Protein AF-A0A382ZLH2-F1 (afdb_monomer_lite)

InterPro domains:
  IPR028204 Tricorn protease C1 domain [PF14684] (2-53)
  IPR029045 ClpP/crotonase-like domain superfamily [SSF52096] (2-74)

Secondary structure (DSSP, 8-state):
-HHHHHHHHHHHHH-TTHHHHT--HHHHHHHHGGG--SS--HHHHHHHHHHHHGGG--TT--EE-GGG-TT-EE------HHHHHT-SHHHHHHHHHHHHHHHHHTTPPPPEESSSS-EE---SS---

Organism: NCBI:txid408172

Sequence (128 aa):
VENFEALWKTFHERYAFFDLRGVDWKAQYEKYRPKVTKDTTDEELYALMCEMLKPLKDGHVNLKAKSLGKKKTYNPEETPRFFEEFNNSKLEKQFEEMVRKTLRDNDFSEFKNSTDLLVYSRNKNLGY

Radius of gyration: 20.95 Å; chains: 1; bounding box: 44×27×57 Å

Structure (mmCIF, N/CA/C/O backbone):
data_AF-A0A382ZLH2-F1
#
_entry.id   AF-A0A382ZLH2-F1
#
loop_
_atom_site.group_PDB
_atom_site.id
_atom_site.type_symbol
_atom_site.label_atom_id
_atom_site.label_alt_id
_atom_site.label_comp_id
_atom_site.label_asym_id
_atom_site.label_entity_id
_atom_site.label_seq_id
_atom_site.pdbx_PDB_ins_code
_atom_site.Cartn_x
_atom_site.Cartn_y
_atom_site.Cartn_z
_atom_site.occupancy
_atom_site.B_iso_or_equiv
_atom_site.auth_seq_id
_atom_site.auth_comp_id
_atom_site.auth_asym_id
_atom_site.auth_atom_id
_atom_site.pdbx_PDB_model_num
ATOM 1 N N . VAL A 1 1 ? -14.473 7.124 14.769 1.00 88.94 1 VAL A N 1
ATOM 2 C CA . VAL A 1 1 ? -15.457 6.410 13.907 1.00 88.94 1 VAL A CA 1
ATOM 3 C C . VAL A 1 1 ? -15.443 6.920 12.468 1.00 88.94 1 VAL A C 1
ATOM 5 O O . VAL A 1 1 ? -15.203 6.120 11.579 1.00 88.94 1 VAL A O 1
ATOM 8 N N . GLU A 1 2 ? -15.627 8.218 12.213 1.00 95.44 2 GLU A N 1
ATOM 9 C CA . GLU A 1 2 ? -15.756 8.770 10.845 1.00 95.44 2 GLU A CA 1
ATOM 10 C C . GLU A 1 2 ? -14.592 8.427 9.898 1.00 95.44 2 GLU A C 1
ATOM 12 O O . GLU A 1 2 ? -14.822 7.990 8.775 1.00 95.44 2 GLU A O 1
ATOM 17 N N . ASN A 1 3 ? -13.343 8.536 10.363 1.00 96.06 3 ASN A N 1
ATOM 18 C CA . ASN A 1 3 ? -12.166 8.178 9.559 1.00 96.06 3 ASN A CA 1
ATOM 19 C C . ASN A 1 3 ? -12.153 6.700 9.124 1.00 96.06 3 ASN A C 1
ATOM 21 O O . ASN A 1 3 ? -11.717 6.396 8.015 1.00 96.06 3 ASN A O 1
ATOM 25 N N . PHE A 1 4 ? -12.648 5.789 9.972 1.00 98.12 4 PHE A N 1
ATOM 26 C CA . PHE A 1 4 ? -12.766 4.370 9.624 1.00 98.12 4 PHE A CA 1
ATOM 27 C C . PHE A 1 4 ? -13.767 4.173 8.480 1.00 98.12 4 PHE A C 1
ATOM 29 O O . PHE A 1 4 ? -13.449 3.517 7.490 1.00 98.12 4 PHE A O 1
ATOM 36 N N . GLU A 1 5 ? -14.950 4.782 8.601 1.00 98.31 5 GLU A N 1
ATOM 37 C CA . GLU A 1 5 ? -16.010 4.719 7.587 1.00 98.31 5 GLU A CA 1
ATOM 38 C C . GLU A 1 5 ? -15.535 5.287 6.250 1.00 98.31 5 GLU A C 1
ATOM 40 O O . GLU A 1 5 ? -15.716 4.674 5.198 1.00 98.31 5 GLU A O 1
ATOM 45 N N . ALA A 1 6 ? -14.870 6.444 6.293 1.00 98.12 6 ALA A N 1
ATOM 46 C CA . ALA A 1 6 ? -14.334 7.098 5.110 1.00 98.12 6 ALA A CA 1
ATOM 47 C C . ALA A 1 6 ? -13.299 6.220 4.400 1.00 98.12 6 ALA A C 1
ATOM 49 O O . ALA A 1 6 ? -13.366 6.060 3.178 1.00 98.12 6 ALA A O 1
ATOM 50 N N . LEU A 1 7 ? -12.367 5.619 5.148 1.00 98.25 7 LEU A N 1
ATOM 51 C CA . LEU A 1 7 ? -11.370 4.722 4.575 1.00 98.25 7 LEU A CA 1
ATOM 52 C C . LEU A 1 7 ? -12.037 3.490 3.964 1.00 98.25 7 LEU A C 1
ATOM 54 O O . LEU A 1 7 ? -11.797 3.190 2.795 1.00 98.25 7 LEU A O 1
ATOM 58 N N . TRP A 1 8 ? -12.901 2.805 4.716 1.00 98.56 8 TRP A N 1
ATOM 59 C CA . TRP A 1 8 ? -13.544 1.590 4.228 1.00 98.56 8 TRP A CA 1
ATOM 60 C C . TRP A 1 8 ? -14.369 1.846 2.965 1.00 98.56 8 TRP A C 1
ATOM 62 O O . TRP A 1 8 ? -14.203 1.134 1.972 1.00 98.56 8 TRP A O 1
ATOM 72 N N . LYS A 1 9 ? -15.194 2.900 2.967 1.00 98.62 9 LYS A N 1
ATOM 73 C CA . LYS A 1 9 ? -16.036 3.279 1.828 1.00 98.62 9 LYS A CA 1
ATOM 74 C C . LYS A 1 9 ? -15.204 3.667 0.609 1.00 98.62 9 LYS A C 1
ATOM 76 O O . LYS A 1 9 ? -15.503 3.223 -0.493 1.00 98.62 9 LYS A O 1
ATOM 81 N N . THR A 1 10 ? -14.128 4.432 0.801 1.00 98.38 10 THR A N 1
ATOM 82 C CA . THR A 1 10 ? -13.228 4.824 -0.298 1.00 98.38 10 THR A CA 1
ATOM 83 C C . THR A 1 10 ? -12.658 3.600 -1.004 1.00 98.38 10 THR A C 1
ATOM 85 O O . THR A 1 10 ? -12.669 3.533 -2.231 1.00 98.38 10 THR A O 1
ATOM 88 N N . PHE A 1 11 ? -12.188 2.618 -0.238 1.00 98.44 11 PHE A N 1
ATOM 89 C CA . PHE A 1 11 ? -11.691 1.364 -0.791 1.00 98.44 11 PHE A CA 1
ATOM 90 C C . PHE A 1 11 ? -12.813 0.570 -1.462 1.00 98.44 11 PHE A C 1
ATOM 92 O O . PHE A 1 11 ? -12.634 0.128 -2.591 1.00 98.44 11 PHE A O 1
ATOM 99 N N . HIS A 1 12 ? -13.983 0.469 -0.828 1.00 98.44 12 HIS A N 1
ATOM 100 C CA . HIS A 1 12 ? -15.131 -0.250 -1.376 1.00 98.44 12 HIS A CA 1
ATOM 101 C C . HIS A 1 12 ? -15.576 0.284 -2.745 1.00 98.44 12 HIS A C 1
ATOM 103 O O . HIS A 1 12 ? -15.919 -0.497 -3.626 1.00 98.44 12 HIS A O 1
ATOM 109 N N . GLU A 1 13 ? -15.550 1.603 -2.932 1.00 98.31 13 GLU A N 1
ATOM 110 C CA . GLU A 1 13 ? -16.024 2.256 -4.155 1.00 98.31 13 GLU A CA 1
ATOM 111 C C . GLU A 1 13 ? -14.959 2.365 -5.252 1.00 98.31 13 GLU A C 1
ATOM 113 O O . GLU A 1 13 ? -15.308 2.569 -6.414 1.00 98.31 13 GLU A O 1
ATOM 118 N N . ARG A 1 14 ? -13.665 2.309 -4.905 1.00 97.94 14 ARG A N 1
ATOM 119 C CA . ARG A 1 14 ? -12.588 2.723 -5.827 1.00 97.94 14 ARG A CA 1
ATOM 120 C C . ARG A 1 14 ? -11.455 1.726 -5.999 1.00 97.94 14 ARG A C 1
ATOM 122 O O . ARG A 1 14 ? -10.709 1.844 -6.968 1.00 97.94 14 ARG A O 1
ATOM 129 N N . TYR A 1 15 ? -11.267 0.788 -5.076 1.00 98.12 15 TYR A N 1
ATOM 130 C CA . TYR A 1 15 ? -10.166 -0.160 -5.182 1.00 98.12 15 TYR A CA 1
ATOM 131 C C . TYR A 1 15 ? -10.540 -1.300 -6.135 1.00 98.12 15 TYR A C 1
ATOM 133 O O . TYR A 1 15 ? -11.444 -2.085 -5.867 1.00 98.12 15 TYR A O 1
ATOM 141 N N . ALA A 1 16 ? -9.836 -1.383 -7.264 1.00 97.25 16 ALA A N 1
ATOM 142 C CA . ALA A 1 16 ? -10.204 -2.259 -8.378 1.00 97.25 16 ALA A CA 1
ATOM 143 C C . ALA A 1 16 ? -9.713 -3.713 -8.244 1.00 97.25 16 ALA A C 1
ATOM 145 O O . ALA A 1 16 ? -10.069 -4.551 -9.066 1.00 97.25 16 ALA A O 1
ATOM 146 N N . PHE A 1 17 ? -8.872 -4.023 -7.252 1.00 97.56 17 PHE A N 1
ATOM 147 C CA . PHE A 1 17 ? -8.100 -5.271 -7.237 1.00 97.56 17 PHE A CA 1
ATOM 148 C C . PHE A 1 17 ? -8.502 -6.256 -6.135 1.00 97.56 17 PHE A C 1
ATOM 150 O O . PHE A 1 17 ? -7.758 -7.197 -5.888 1.00 97.56 17 PHE A O 1
ATOM 157 N N . PHE A 1 18 ? -9.648 -6.088 -5.467 1.00 98.12 18 PHE A N 1
ATOM 158 C CA . PHE A 1 18 ? -10.056 -7.010 -4.394 1.00 98.12 18 PHE A CA 1
ATOM 159 C C . PHE A 1 18 ? -10.092 -8.473 -4.842 1.00 98.12 18 PHE A C 1
ATOM 161 O O . PHE A 1 18 ? -9.477 -9.315 -4.189 1.00 98.12 18 PHE A O 1
ATOM 168 N N . ASP A 1 19 ? -10.724 -8.755 -5.985 1.00 97.44 19 ASP A N 1
ATOM 169 C CA . ASP A 1 19 ? -10.837 -10.113 -6.529 1.00 97.44 19 ASP A CA 1
ATOM 170 C C . ASP A 1 19 ? -9.465 -10.692 -6.888 1.00 97.44 19 ASP A C 1
ATOM 172 O O . ASP A 1 19 ? -9.144 -11.820 -6.523 1.00 97.44 19 ASP A O 1
ATOM 176 N N . LEU A 1 20 ? -8.611 -9.884 -7.528 1.00 96.94 20 LEU A N 1
ATOM 177 C CA . LEU A 1 20 ? -7.241 -10.273 -7.876 1.00 96.94 20 LEU A CA 1
ATOM 178 C C . LEU A 1 20 ? -6.400 -10.595 -6.631 1.00 96.94 20 LEU A C 1
ATOM 180 O O . LEU A 1 20 ? -5.527 -11.458 -6.675 1.00 96.94 20 LEU A O 1
ATOM 184 N N . ARG A 1 21 ? -6.653 -9.896 -5.522 1.00 95.81 21 ARG A N 1
ATOM 185 C CA . ARG A 1 21 ? -5.965 -10.099 -4.242 1.00 95.81 21 ARG A CA 1
ATOM 186 C C . ARG A 1 21 ? -6.633 -11.167 -3.368 1.00 95.81 21 ARG A C 1
ATOM 188 O O . ARG A 1 21 ? -6.089 -11.492 -2.318 1.00 95.81 21 ARG A O 1
ATOM 195 N N . GLY A 1 22 ? -7.790 -11.701 -3.767 1.00 97.69 22 GLY A N 1
ATOM 196 C CA . GLY A 1 22 ? -8.562 -12.653 -2.966 1.00 97.69 22 GLY A CA 1
ATOM 197 C C . GLY A 1 22 ? -9.052 -12.070 -1.636 1.00 97.69 22 GLY A C 1
ATOM 198 O O . GLY A 1 22 ? -9.104 -12.782 -0.634 1.00 97.69 22 GLY A O 1
ATOM 199 N N . VAL A 1 23 ? -9.365 -10.771 -1.596 1.00 98.31 23 VAL A N 1
ATOM 200 C CA . VAL A 1 23 ? -9.776 -10.071 -0.372 1.00 98.31 23 VAL A CA 1
ATOM 201 C C . VAL A 1 23 ? -11.266 -9.759 -0.411 1.00 98.31 23 VAL A C 1
ATOM 203 O O . VAL A 1 23 ? -11.709 -8.912 -1.180 1.00 98.31 23 VAL A O 1
ATOM 206 N N . ASP A 1 24 ? -12.033 -10.362 0.498 1.00 98.31 24 ASP A N 1
ATOM 207 C CA . ASP A 1 24 ? -13.404 -9.927 0.768 1.00 98.31 24 ASP A CA 1
ATOM 208 C C . ASP A 1 24 ? -13.389 -8.640 1.604 1.00 98.31 24 ASP A C 1
ATOM 210 O O . ASP A 1 24 ? -13.184 -8.651 2.824 1.00 98.31 24 ASP A O 1
ATOM 214 N N . TRP A 1 25 ? -13.596 -7.506 0.933 1.00 98.31 25 TRP A N 1
ATOM 215 C CA . TRP A 1 25 ? -13.600 -6.199 1.584 1.00 98.31 25 TRP A CA 1
ATOM 216 C C . TRP A 1 25 ? -14.806 -5.972 2.502 1.00 98.31 25 TRP A C 1
ATOM 218 O O . TRP A 1 25 ? -14.706 -5.215 3.471 1.00 98.31 25 TRP A O 1
ATOM 228 N N . LYS A 1 26 ? -15.943 -6.632 2.252 1.00 98.38 26 LYS A N 1
ATOM 229 C CA . LYS A 1 26 ? -17.109 -6.546 3.145 1.00 98.38 26 LYS A CA 1
ATOM 230 C C . LYS A 1 26 ? -16.834 -7.291 4.446 1.00 98.38 26 LYS A C 1
ATOM 232 O O . LYS A 1 26 ? -17.061 -6.724 5.512 1.00 98.38 26 LYS A O 1
ATOM 237 N N . ALA A 1 27 ? -16.214 -8.467 4.378 1.00 98.44 27 ALA A N 1
ATOM 238 C CA . ALA A 1 27 ? -15.768 -9.189 5.569 1.00 98.44 27 ALA A CA 1
ATOM 239 C C . ALA A 1 27 ? -14.747 -8.383 6.398 1.00 98.44 27 ALA A C 1
ATOM 241 O O . ALA A 1 27 ? -14.751 -8.448 7.630 1.00 98.44 27 ALA A O 1
ATOM 242 N N . GLN A 1 28 ? -13.894 -7.568 5.755 1.00 98.38 28 GLN A N 1
ATOM 243 C CA . GLN A 1 28 ? -13.027 -6.631 6.484 1.00 98.38 28 GLN A CA 1
ATOM 244 C C . GLN A 1 28 ? -13.846 -5.621 7.306 1.00 98.38 28 GLN A C 1
ATOM 246 O O . GLN A 1 28 ? -13.525 -5.383 8.472 1.00 98.38 28 GLN A O 1
ATOM 251 N N . TYR A 1 29 ? -14.931 -5.069 6.753 1.00 98.50 29 TYR A N 1
ATOM 252 C CA . TYR A 1 29 ? -15.816 -4.173 7.504 1.00 98.50 29 TYR A CA 1
ATOM 253 C C . TYR A 1 29 ? -16.384 -4.857 8.743 1.00 98.50 29 TYR A C 1
ATOM 255 O O . TYR A 1 29 ? -16.237 -4.355 9.854 1.00 98.50 29 TYR A O 1
ATOM 263 N N . GLU A 1 30 ? -16.989 -6.029 8.559 1.00 98.50 30 GLU A N 1
ATOM 264 C CA . GLU A 1 30 ? -17.648 -6.786 9.625 1.00 98.50 30 GLU A CA 1
ATOM 265 C C . GLU A 1 30 ? -16.670 -7.145 10.749 1.00 98.50 30 GLU A C 1
ATOM 267 O O . GLU A 1 30 ? -17.011 -7.077 11.930 1.00 98.50 30 GLU A O 1
ATOM 272 N N . LYS A 1 31 ? -15.416 -7.448 10.395 1.00 98.44 31 LYS A N 1
ATOM 273 C CA . LYS A 1 31 ? -14.357 -7.785 11.348 1.00 98.44 31 LYS A CA 1
ATOM 274 C C . LYS A 1 31 ? -13.839 -6.584 12.144 1.00 98.44 31 LYS A C 1
ATOM 276 O O . LYS A 1 31 ? -13.534 -6.733 13.331 1.00 98.44 31 LYS A O 1
ATOM 281 N N . TYR A 1 32 ? -13.645 -5.428 11.509 1.00 98.50 32 TYR A N 1
ATOM 282 C CA . TYR A 1 32 ? -12.953 -4.291 12.134 1.00 98.50 32 TYR A CA 1
ATOM 283 C C . TYR A 1 32 ? -13.897 -3.197 12.633 1.00 98.50 32 TYR A C 1
ATOM 285 O 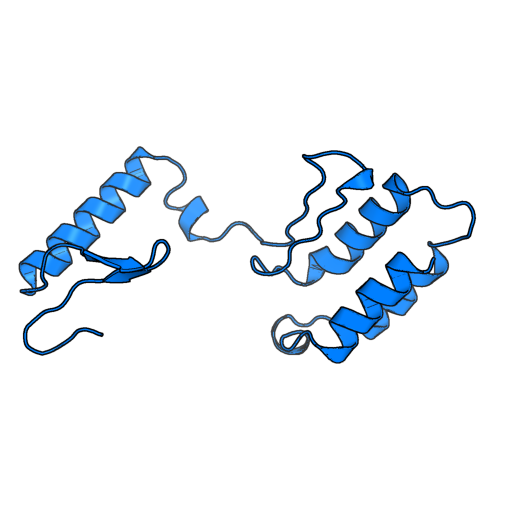O . TYR A 1 32 ? -13.594 -2.571 13.650 1.00 98.50 32 TYR A O 1
ATOM 293 N N . ARG A 1 33 ? -15.060 -2.997 12.006 1.00 98.06 33 ARG A N 1
ATOM 294 C CA . ARG A 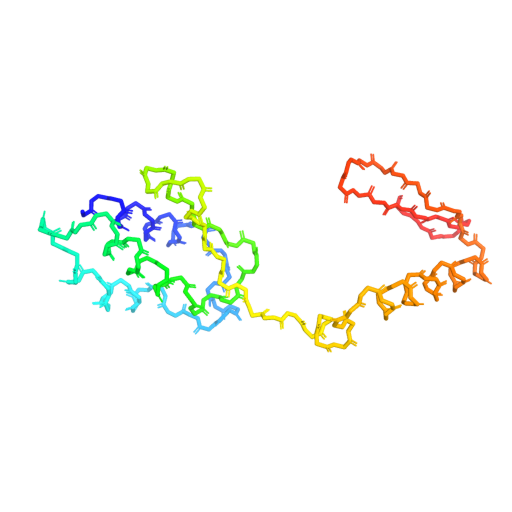1 33 ? -16.006 -1.944 12.390 1.00 98.06 33 ARG A CA 1
ATOM 295 C C . ARG A 1 33 ? -16.451 -2.027 13.854 1.00 98.06 33 ARG A C 1
ATOM 297 O O . ARG A 1 33 ? -16.437 -0.976 14.501 1.00 98.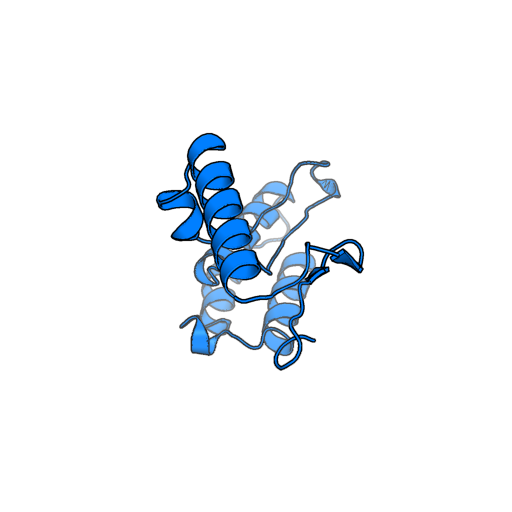06 33 ARG A O 1
ATOM 304 N N . PRO A 1 34 ? -16.805 -3.201 14.418 1.00 98.06 34 PRO A N 1
ATOM 305 C CA . PRO A 1 34 ? -17.239 -3.293 15.815 1.00 98.06 34 PRO A CA 1
ATOM 306 C C . PRO A 1 34 ? -16.153 -2.906 16.828 1.00 98.06 34 PRO A C 1
ATOM 308 O O . PRO A 1 34 ? -16.468 -2.579 17.966 1.00 98.06 34 PRO A O 1
ATOM 311 N N . LYS A 1 35 ? -14.877 -2.919 16.420 1.00 97.88 35 LYS A N 1
ATOM 312 C CA . LYS A 1 35 ? -13.733 -2.559 17.272 1.00 97.88 35 LYS A CA 1
ATOM 313 C C . LYS A 1 35 ? -13.519 -1.048 17.380 1.00 97.88 35 LYS A C 1
ATOM 315 O O . LYS A 1 35 ? -12.770 -0.608 18.244 1.00 97.88 35 LYS A O 1
ATOM 320 N N . VAL A 1 36 ? -14.150 -0.258 16.507 1.00 97.94 36 VAL A N 1
ATOM 321 C CA . VAL A 1 36 ? -14.029 1.203 16.495 1.00 97.94 36 VAL A CA 1
ATOM 322 C C . VAL A 1 36 ? -15.207 1.815 17.243 1.00 97.94 36 VAL A C 1
ATOM 324 O O . VAL A 1 36 ? -16.353 1.779 16.782 1.00 97.94 36 VAL A O 1
ATOM 327 N N . THR A 1 37 ? -14.913 2.418 18.389 1.00 96.44 37 THR A N 1
ATOM 328 C CA . THR A 1 37 ? -15.887 3.083 19.257 1.00 96.44 37 THR A CA 1
ATOM 329 C C . THR A 1 37 ? -15.588 4.581 19.355 1.00 96.44 37 THR A C 1
ATOM 331 O O . THR A 1 37 ? -14.694 5.101 18.684 1.00 96.44 37 THR A O 1
ATOM 334 N N . LYS A 1 38 ? -16.372 5.296 20.166 1.00 94.88 38 LYS A N 1
ATOM 335 C CA . LYS A 1 38 ? -16.115 6.703 20.504 1.00 94.88 38 LYS A CA 1
ATOM 336 C C . LYS A 1 38 ? -14.881 6.888 21.399 1.00 94.88 38 LYS A C 1
ATOM 338 O O . LYS A 1 38 ? -14.336 7.982 21.427 1.00 94.88 38 LYS A O 1
ATOM 343 N N . ASP A 1 39 ? -14.466 5.830 22.094 1.00 96.62 39 ASP A N 1
ATOM 344 C CA . ASP A 1 39 ? -13.362 5.853 23.056 1.00 96.62 39 ASP A CA 1
ATOM 345 C C . ASP A 1 39 ? -12.043 5.366 22.425 1.00 96.62 39 ASP A C 1
ATOM 347 O O . ASP A 1 39 ? -10.995 5.419 23.059 1.00 96.62 39 ASP A O 1
ATOM 351 N N . THR A 1 40 ? -12.084 4.902 21.168 1.00 97.12 40 THR A N 1
ATOM 352 C CA . THR A 1 40 ? -10.900 4.478 20.412 1.00 97.12 40 THR A CA 1
ATOM 353 C C . THR A 1 40 ? -9.989 5.671 20.135 1.00 97.12 40 THR A C 1
ATOM 355 O O . THR A 1 40 ? -10.423 6.649 19.520 1.00 97.12 40 THR A O 1
ATOM 358 N N . THR A 1 41 ? -8.723 5.570 20.536 1.00 96.69 41 THR A N 1
ATOM 359 C CA . THR A 1 41 ? -7.719 6.617 20.296 1.00 96.69 41 THR A CA 1
ATOM 360 C C . THR A 1 41 ? -7.290 6.668 18.829 1.00 96.69 41 THR A C 1
ATOM 362 O O . THR A 1 41 ? -7.508 5.725 18.062 1.00 96.69 41 THR A O 1
ATOM 365 N N . ASP A 1 42 ? -6.642 7.758 18.417 1.00 95.88 42 ASP A N 1
ATOM 366 C CA . ASP A 1 42 ? -6.127 7.880 17.050 1.00 95.88 42 ASP A CA 1
ATOM 367 C C . ASP A 1 42 ? -5.063 6.807 16.746 1.00 95.88 42 ASP A C 1
ATOM 369 O O . ASP A 1 42 ? -5.028 6.260 15.640 1.00 95.88 42 ASP A O 1
ATOM 373 N N . GLU A 1 43 ? -4.221 6.453 17.720 1.00 96.31 43 GLU A N 1
ATOM 374 C CA . GLU A 1 43 ? -3.224 5.387 17.605 1.00 96.31 43 GLU A CA 1
ATOM 375 C C . GLU A 1 43 ? -3.859 4.005 17.427 1.00 96.31 43 GLU A C 1
ATOM 377 O O . GLU A 1 43 ? -3.421 3.234 16.567 1.00 96.31 43 GLU A O 1
ATOM 382 N N . GLU A 1 44 ? -4.889 3.691 18.213 1.00 97.50 44 GLU A N 1
ATOM 383 C CA . GLU A 1 44 ? -5.634 2.434 18.099 1.00 97.50 44 GLU A CA 1
ATOM 384 C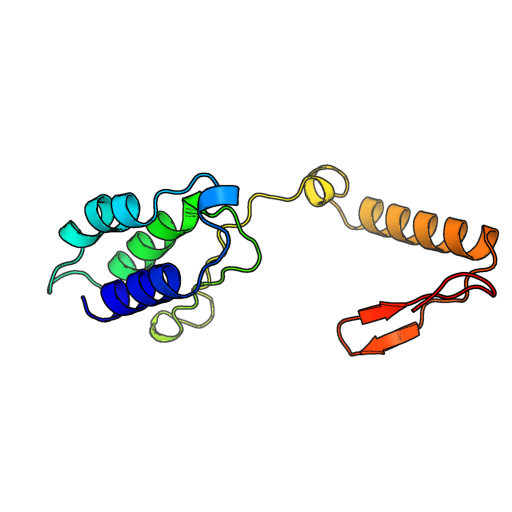 C . GLU A 1 44 ? -6.365 2.354 16.761 1.00 97.50 44 GLU A C 1
ATOM 386 O O . GLU A 1 44 ? -6.302 1.336 16.068 1.00 97.50 44 GLU A O 1
ATOM 391 N N . LEU A 1 45 ? -7.011 3.449 16.359 1.00 97.88 45 LEU A N 1
ATOM 392 C CA . LEU A 1 45 ? -7.695 3.549 15.081 1.00 97.88 45 LEU A CA 1
ATOM 393 C C . LEU A 1 45 ? -6.718 3.341 13.918 1.00 97.88 45 LEU A C 1
ATOM 395 O O . LEU A 1 45 ? -7.010 2.571 13.001 1.00 97.88 45 LEU A O 1
ATOM 399 N N . TYR A 1 46 ? -5.546 3.978 13.960 1.00 97.56 46 TYR A N 1
ATOM 400 C CA . TYR A 1 46 ? -4.490 3.779 12.969 1.00 97.56 46 TYR A CA 1
ATOM 401 C C . TYR A 1 46 ? -4.055 2.313 12.896 1.00 97.56 46 TYR A C 1
ATOM 403 O O . TYR A 1 46 ? -3.997 1.753 11.802 1.00 97.56 46 TYR A O 1
ATOM 411 N N . ALA A 1 47 ? -3.797 1.672 14.039 1.00 97.69 47 ALA A N 1
ATOM 412 C CA . ALA A 1 47 ? -3.405 0.266 14.084 1.00 97.69 47 ALA A CA 1
ATOM 413 C C . ALA A 1 47 ? -4.482 -0.656 13.483 1.00 97.69 47 ALA A C 1
ATOM 415 O O . ALA A 1 47 ? -4.162 -1.532 12.679 1.00 97.69 47 ALA A O 1
ATOM 416 N N . LEU A 1 48 ? -5.759 -0.423 13.800 1.00 98.25 48 LEU A N 1
ATOM 417 C CA . LEU A 1 48 ? -6.880 -1.174 13.226 1.00 98.25 48 LEU A CA 1
ATOM 418 C C . LEU A 1 48 ? -6.971 -1.002 11.704 1.00 98.25 48 LEU A C 1
ATOM 420 O O . LEU A 1 48 ? -7.185 -1.984 10.995 1.00 98.25 48 LEU A O 1
ATOM 424 N N . MET A 1 49 ? -6.779 0.217 11.190 1.00 98.31 49 MET A N 1
ATOM 425 C CA . MET A 1 49 ? -6.784 0.479 9.746 1.00 98.31 49 MET A CA 1
ATOM 426 C C . MET A 1 49 ? -5.592 -0.176 9.035 1.00 98.31 49 MET A C 1
ATOM 428 O O . MET A 1 49 ? -5.773 -0.722 7.949 1.00 98.31 49 MET A O 1
ATOM 432 N N . CYS A 1 50 ? -4.401 -0.195 9.642 1.00 98.12 50 CYS A N 1
ATOM 433 C CA . CYS A 1 50 ? -3.255 -0.943 9.114 1.00 98.12 50 CYS A CA 1
ATOM 434 C C . CYS A 1 50 ? -3.573 -2.439 8.995 1.00 98.12 50 CYS A C 1
ATOM 436 O O . CYS A 1 50 ? -3.380 -3.030 7.936 1.00 98.12 50 CYS A O 1
ATOM 438 N N . GLU A 1 51 ? -4.125 -3.042 10.051 1.00 98.44 51 GLU A N 1
ATOM 439 C CA . GLU A 1 51 ? -4.497 -4.461 10.047 1.00 98.44 51 GLU A CA 1
ATOM 440 C C . GLU A 1 51 ? -5.600 -4.783 9.032 1.00 98.44 51 GLU A C 1
ATOM 442 O O . GLU A 1 51 ? -5.575 -5.851 8.425 1.00 98.44 51 GLU A O 1
ATOM 447 N N . MET A 1 52 ? -6.542 -3.864 8.812 1.00 98.38 52 MET A N 1
ATOM 448 C CA . MET A 1 52 ? -7.587 -4.009 7.796 1.00 98.38 52 MET A CA 1
ATOM 449 C C . MET A 1 52 ? -7.028 -3.964 6.364 1.00 98.38 52 MET A C 1
ATOM 451 O O . MET A 1 52 ? -7.526 -4.661 5.484 1.00 98.38 52 MET A O 1
ATOM 455 N N . LEU A 1 53 ? -5.992 -3.154 6.122 1.00 98.44 53 LEU A N 1
ATOM 456 C CA . LEU A 1 53 ? -5.350 -3.008 4.809 1.00 98.44 53 LEU A CA 1
ATOM 457 C C . LEU A 1 53 ? -4.322 -4.107 4.510 1.00 98.44 53 LEU A C 1
ATOM 459 O O . LEU A 1 53 ? -4.048 -4.385 3.345 1.00 98.44 53 LEU A O 1
ATOM 463 N N . LYS A 1 54 ? -3.759 -4.744 5.540 1.00 97.94 54 LYS A N 1
ATOM 464 C CA . LYS A 1 54 ? -2.702 -5.759 5.428 1.00 97.94 54 LYS A CA 1
ATOM 465 C C . LYS A 1 54 ? -2.976 -6.875 4.406 1.00 97.94 54 LYS A C 1
ATOM 467 O O . LYS A 1 54 ? -2.055 -7.206 3.663 1.00 97.94 54 LYS A O 1
ATOM 472 N N . PRO A 1 55 ? -4.193 -7.450 4.297 1.00 97.62 55 PRO A N 1
ATOM 473 C CA . PRO A 1 55 ? -4.459 -8.517 3.331 1.00 97.62 55 PRO A CA 1
ATOM 474 C C . PRO A 1 55 ? -4.343 -8.087 1.863 1.00 97.62 55 PRO A C 1
ATOM 476 O O . PRO A 1 55 ? -4.224 -8.951 1.002 1.00 97.62 55 PRO A O 1
ATOM 479 N N . LEU A 1 56 ? -4.365 -6.780 1.565 1.00 97.56 56 LEU A N 1
ATOM 480 C CA . LEU A 1 56 ? -4.281 -6.276 0.191 1.00 97.56 56 LEU A CA 1
ATOM 481 C C . LEU A 1 56 ? -2.922 -6.543 -0.458 1.00 97.56 56 LEU A C 1
ATOM 483 O O . LEU A 1 56 ? -2.865 -6.669 -1.679 1.00 97.56 56 LEU A O 1
ATOM 487 N N . LYS A 1 57 ? -1.842 -6.632 0.333 1.00 96.56 57 LYS A N 1
ATOM 488 C CA . LYS A 1 57 ? -0.493 -6.953 -0.166 1.00 96.56 57 LYS A CA 1
ATOM 489 C C . LYS A 1 57 ? -0.060 -6.064 -1.344 1.00 96.56 57 LYS A C 1
ATOM 491 O O . LYS A 1 57 ? 0.494 -6.541 -2.336 1.00 96.56 57 LYS A O 1
ATOM 496 N N . ASP A 1 58 ? -0.392 -4.774 -1.279 1.00 95.88 58 ASP A N 1
ATOM 497 C CA . ASP A 1 58 ? -0.300 -3.841 -2.408 1.00 95.88 58 ASP A CA 1
ATOM 498 C C . ASP A 1 58 ? 0.594 -2.634 -2.108 1.00 95.88 58 ASP A C 1
ATOM 500 O O . ASP A 1 58 ? 0.210 -1.747 -1.345 1.00 95.88 58 ASP A O 1
ATOM 504 N N . GLY A 1 59 ? 1.746 -2.563 -2.784 1.00 94.31 59 GLY A N 1
ATOM 505 C CA . GLY A 1 59 ? 2.705 -1.459 -2.669 1.00 94.31 59 GLY A CA 1
ATOM 506 C C . GLY A 1 59 ? 2.204 -0.092 -3.114 1.00 94.31 59 GLY A C 1
ATOM 507 O O . GLY A 1 59 ? 2.780 0.929 -2.735 1.00 94.31 59 GLY A O 1
ATOM 508 N N . HIS A 1 60 ? 1.084 -0.023 -3.831 1.00 94.56 60 HIS A N 1
ATOM 509 C CA . HIS A 1 60 ? 0.482 1.252 -4.223 1.00 94.56 60 HIS A CA 1
ATOM 510 C C . HIS A 1 60 ? -0.450 1.817 -3.144 1.00 94.56 60 HIS A C 1
ATOM 512 O O . HIS A 1 60 ? -0.805 2.999 -3.182 1.00 94.56 60 HIS A O 1
ATOM 518 N N . VAL A 1 61 ? -0.815 1.016 -2.140 1.00 96.81 61 VAL A N 1
ATOM 519 C CA . VAL A 1 61 ? -1.638 1.458 -1.015 1.00 96.81 61 VAL A CA 1
ATOM 520 C C . VAL A 1 61 ? -0.756 2.072 0.064 1.00 96.81 61 VAL A C 1
ATOM 522 O O . VAL A 1 61 ? 0.176 1.458 0.564 1.00 96.81 61 VAL A O 1
ATOM 525 N N . ASN A 1 62 ? -1.075 3.302 0.466 1.00 96.31 62 ASN A N 1
ATOM 526 C CA . ASN A 1 62 ? -0.349 3.992 1.525 1.00 96.31 62 ASN A CA 1
ATOM 527 C C . ASN A 1 62 ? -1.325 4.668 2.490 1.00 96.31 62 ASN A C 1
ATOM 529 O O . ASN A 1 62 ? -2.104 5.532 2.087 1.00 96.31 62 ASN A O 1
ATOM 533 N N . LEU A 1 63 ? -1.234 4.333 3.777 1.00 96.88 63 LEU A N 1
ATOM 534 C CA . LEU A 1 63 ? -1.935 5.025 4.857 1.00 96.88 63 LEU A CA 1
ATOM 535 C C . LEU A 1 63 ? -0.965 5.981 5.553 1.00 96.88 63 LEU A C 1
ATOM 537 O O . LEU A 1 63 ? 0.111 5.571 5.980 1.00 96.88 63 LEU A O 1
ATOM 541 N N . LYS A 1 64 ? -1.330 7.261 5.675 1.00 95.69 64 LYS A N 1
ATOM 542 C CA . LYS A 1 64 ? -0.489 8.291 6.307 1.00 95.69 64 LYS A CA 1
ATOM 543 C C . LYS A 1 64 ? -1.286 9.034 7.379 1.00 95.69 64 LYS A C 1
ATOM 545 O O . LYS A 1 64 ? -2.199 9.783 7.046 1.00 95.69 64 LYS A O 1
ATOM 550 N N . ALA A 1 65 ? -0.911 8.883 8.646 1.00 94.56 65 ALA A N 1
ATOM 551 C CA . ALA A 1 65 ? -1.547 9.565 9.773 1.00 94.56 65 ALA A CA 1
ATOM 552 C C . ALA A 1 65 ? -0.698 10.758 10.229 1.00 94.56 65 ALA A C 1
ATOM 554 O O . ALA A 1 65 ? 0.068 10.675 11.184 1.00 94.56 65 ALA A O 1
ATOM 555 N N . LYS A 1 66 ? -0.819 11.887 9.519 1.00 90.56 66 LYS A N 1
ATOM 556 C CA . LYS A 1 66 ? -0.006 13.089 9.785 1.00 90.56 66 LYS A CA 1
ATOM 557 C C . LYS A 1 66 ? -0.201 13.652 11.199 1.00 90.56 66 LYS A C 1
ATOM 559 O O . LYS A 1 66 ? 0.762 14.171 11.758 1.00 90.56 66 LYS A O 1
ATOM 564 N N . SER A 1 67 ? -1.409 13.540 11.763 1.00 89.94 67 SER A N 1
ATOM 565 C CA . SER A 1 67 ? -1.730 13.985 13.129 1.00 89.94 67 SER A CA 1
ATOM 566 C C . SER A 1 67 ? -0.927 13.239 14.197 1.00 89.94 67 SER A C 1
ATOM 568 O O . SER A 1 67 ? -0.554 13.836 15.198 1.00 89.94 67 SER A O 1
ATOM 570 N N . LEU A 1 68 ? -0.572 11.977 13.937 1.00 91.31 68 LEU A N 1
ATOM 571 C CA . LEU A 1 68 ? 0.223 11.124 14.826 1.00 91.31 68 LEU A CA 1
ATOM 572 C C . LEU A 1 68 ? 1.745 11.280 14.630 1.00 91.31 68 LEU A C 1
ATOM 574 O O . LEU A 1 68 ? 2.541 10.542 15.212 1.00 91.31 68 LEU A O 1
ATOM 578 N N . GLY A 1 69 ? 2.168 12.221 13.781 1.00 88.81 69 GLY A N 1
ATOM 579 C CA . GLY A 1 69 ? 3.567 12.549 13.526 1.00 88.81 69 GLY A CA 1
ATOM 580 C C . GLY A 1 69 ? 4.078 12.147 12.139 1.00 88.81 69 GLY A C 1
ATOM 581 O O . GLY A 1 69 ? 3.537 11.288 11.443 1.00 88.81 69 GLY A O 1
ATOM 582 N N . LYS A 1 70 ? 5.193 12.769 11.729 1.00 77.69 70 LYS A N 1
ATOM 583 C CA . LYS A 1 70 ? 5.743 12.690 10.358 1.00 77.69 70 LYS A CA 1
ATOM 584 C C . LYS A 1 70 ? 6.105 11.276 9.877 1.00 77.69 70 LYS A C 1
ATOM 586 O O . LYS A 1 70 ? 6.228 11.076 8.675 1.00 77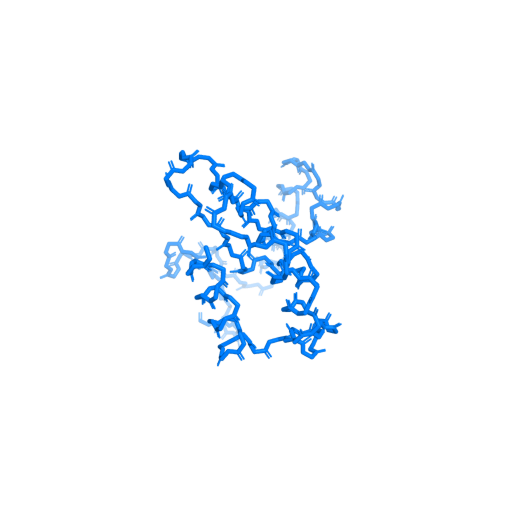.69 70 LYS A O 1
ATOM 591 N N . LYS A 1 71 ? 6.295 10.316 10.789 1.00 83.56 71 LYS A N 1
ATOM 592 C CA . LYS A 1 71 ? 6.735 8.941 10.481 1.00 83.56 71 LYS A CA 1
ATOM 593 C C . LYS A 1 71 ? 5.615 7.894 10.540 1.00 83.56 71 LYS A C 1
ATOM 595 O O . LYS A 1 71 ? 5.897 6.709 10.399 1.00 83.56 71 LYS A O 1
ATOM 600 N N . LYS A 1 72 ? 4.356 8.289 10.760 1.00 91.19 72 LYS A N 1
ATOM 601 C CA . LYS A 1 72 ? 3.227 7.346 10.799 1.00 91.19 72 LYS A CA 1
ATOM 602 C C . LYS A 1 72 ? 2.696 7.081 9.395 1.00 91.19 72 LYS A C 1
ATOM 604 O O . LYS A 1 72 ? 1.691 7.647 8.963 1.00 91.19 72 LYS A O 1
ATOM 609 N N . THR A 1 73 ? 3.433 6.238 8.680 1.00 95.00 73 THR A N 1
ATOM 610 C CA . THR A 1 73 ? 3.073 5.727 7.359 1.00 95.00 73 THR A CA 1
ATOM 611 C C . THR A 1 73 ? 3.044 4.204 7.368 1.00 95.00 73 THR A C 1
ATOM 613 O O . THR A 1 73 ? 3.907 3.577 7.980 1.00 95.00 73 THR A O 1
ATOM 616 N N . TYR A 1 74 ? 2.076 3.618 6.673 1.00 96.44 74 TYR A N 1
ATOM 617 C CA . TYR A 1 74 ? 1.939 2.178 6.497 1.00 96.44 74 TYR A CA 1
ATOM 618 C C . TYR A 1 74 ? 1.690 1.851 5.027 1.00 96.44 74 TYR A C 1
ATOM 620 O O . TYR A 1 74 ? 0.929 2.550 4.354 1.00 96.44 74 TYR A O 1
ATOM 628 N N . ASN A 1 75 ? 2.333 0.789 4.556 1.00 96.69 75 ASN A N 1
ATOM 629 C CA . ASN A 1 75 ? 2.202 0.235 3.219 1.00 96.69 75 ASN A CA 1
ATOM 630 C C . ASN A 1 75 ? 2.058 -1.292 3.378 1.00 96.69 75 ASN A C 1
ATOM 632 O O . ASN A 1 75 ? 2.870 -1.880 4.097 1.00 96.69 75 ASN A O 1
ATOM 636 N N . PRO A 1 76 ? 1.017 -1.927 2.809 1.00 96.69 76 PRO A N 1
ATOM 637 C CA . PRO A 1 76 ? 0.771 -3.350 2.994 1.00 96.69 76 PRO A CA 1
ATOM 638 C C . PRO A 1 76 ? 1.589 -4.245 2.048 1.00 96.69 76 PRO A C 1
ATOM 640 O O . PRO A 1 76 ? 1.311 -5.435 2.009 1.00 96.69 76 PRO A O 1
ATOM 643 N N . GLU A 1 77 ? 2.550 -3.724 1.280 1.00 94.94 77 GLU A N 1
ATOM 644 C CA . GLU A 1 77 ? 3.421 -4.504 0.391 1.00 94.94 77 GLU A CA 1
ATOM 645 C C . GLU A 1 77 ? 4.105 -5.674 1.106 1.00 94.94 77 GLU A C 1
ATOM 647 O O . GLU A 1 77 ? 4.705 -5.525 2.172 1.00 94.94 77 GLU A O 1
ATOM 652 N N . GLU A 1 78 ? 4.042 -6.848 0.481 1.00 91.06 78 GLU A N 1
ATOM 653 C CA . GLU A 1 78 ? 4.963 -7.936 0.795 1.00 91.06 78 GLU A CA 1
ATOM 654 C C . GLU A 1 78 ? 6.288 -7.664 0.114 1.00 91.06 78 GLU A C 1
ATOM 656 O O . GLU A 1 78 ? 6.278 -7.243 -1.039 1.00 91.06 78 GLU A O 1
ATOM 661 N N . THR A 1 79 ? 7.402 -7.953 0.790 1.00 89.06 79 THR A N 1
ATOM 662 C CA . THR A 1 79 ? 8.745 -7.807 0.224 1.00 89.06 79 THR A CA 1
ATOM 663 C C . THR A 1 79 ? 8.805 -8.435 -1.174 1.00 89.06 79 THR A C 1
ATOM 665 O O . THR A 1 79 ? 8.695 -9.655 -1.299 1.00 89.06 79 THR A O 1
ATOM 668 N N . PRO A 1 80 ? 8.970 -7.628 -2.239 1.00 88.31 80 PRO A N 1
ATOM 669 C CA . PRO A 1 80 ? 9.127 -8.164 -3.579 1.00 88.31 80 PRO A CA 1
ATOM 670 C C . PRO A 1 80 ? 10.325 -9.110 -3.659 1.00 88.31 80 PRO A C 1
ATOM 672 O O . PRO A 1 80 ? 11.401 -8.787 -3.153 1.00 88.31 80 PRO A O 1
ATOM 675 N N . ARG A 1 81 ? 10.177 -10.218 -4.396 1.00 91.12 81 ARG A N 1
ATOM 676 C CA . ARG A 1 81 ? 11.256 -11.184 -4.684 1.00 91.12 81 ARG A CA 1
ATOM 677 C C . ARG A 1 81 ? 12.556 -10.513 -5.139 1.00 91.12 81 ARG A C 1
ATOM 679 O O . ARG A 1 81 ? 13.640 -10.966 -4.793 1.00 91.12 81 ARG A O 1
ATOM 686 N N . PHE A 1 82 ? 12.454 -9.408 -5.881 1.00 90.12 82 PHE A N 1
ATOM 687 C CA . PHE A 1 82 ? 13.616 -8.620 -6.286 1.00 90.12 82 PHE A CA 1
ATOM 688 C C . PHE A 1 82 ? 14.479 -8.202 -5.088 1.00 90.12 82 PHE A C 1
ATOM 690 O O . PHE A 1 82 ? 15.687 -8.369 -5.136 1.00 90.12 82 PHE A O 1
ATOM 697 N N . PHE A 1 83 ? 13.894 -7.721 -3.989 1.00 90.12 83 PHE A N 1
ATOM 698 C CA . PHE A 1 83 ? 14.676 -7.336 -2.811 1.00 90.12 83 PHE A CA 1
ATOM 699 C C . PHE A 1 83 ? 15.152 -8.529 -1.983 1.00 90.12 83 PHE A C 1
ATOM 701 O O . PHE A 1 83 ? 16.077 -8.375 -1.192 1.00 90.12 83 PHE A O 1
ATOM 708 N N . GLU A 1 84 ? 14.569 -9.714 -2.161 1.00 92.50 84 GLU A N 1
ATOM 709 C CA . GLU A 1 84 ? 15.115 -10.945 -1.582 1.00 92.50 84 GLU A CA 1
ATOM 710 C C . GLU A 1 84 ? 16.398 -11.367 -2.316 1.00 92.50 84 GLU A C 1
ATOM 712 O O . GLU A 1 84 ? 17.400 -11.703 -1.679 1.00 92.50 84 GLU A O 1
ATOM 717 N N . GLU A 1 85 ? 16.389 -11.290 -3.651 1.00 93.31 85 GLU A N 1
ATOM 718 C CA . GLU A 1 85 ? 17.519 -11.656 -4.516 1.00 93.31 85 GLU A CA 1
ATOM 719 C C . GLU A 1 85 ? 18.619 -10.584 -4.544 1.00 93.31 85 GLU A C 1
ATOM 721 O O . GLU A 1 85 ? 19.804 -10.898 -4.448 1.00 93.31 85 GLU A O 1
ATOM 726 N N . PHE A 1 86 ? 18.237 -9.310 -4.622 1.00 93.94 86 PHE A N 1
ATOM 727 C CA . PHE A 1 86 ? 19.118 -8.140 -4.681 1.00 93.94 86 PHE A CA 1
ATOM 728 C C . PHE A 1 86 ? 19.088 -7.379 -3.352 1.00 93.94 86 PHE A C 1
ATOM 730 O O . PHE A 1 86 ? 18.869 -6.174 -3.284 1.00 93.94 86 PHE A O 1
ATOM 737 N N . ASN A 1 87 ? 19.324 -8.108 -2.265 1.00 93.31 87 ASN A N 1
ATOM 738 C CA . ASN A 1 87 ? 19.168 -7.634 -0.885 1.00 93.31 87 ASN A CA 1
ATOM 739 C C . ASN A 1 87 ? 20.258 -6.669 -0.376 1.00 93.31 87 ASN A C 1
ATOM 741 O O . ASN A 1 87 ? 20.317 -6.366 0.817 1.00 93.31 87 ASN A O 1
ATOM 745 N N . ASN A 1 88 ? 21.159 -6.208 -1.244 1.00 94.81 88 ASN A N 1
ATOM 746 C CA . ASN A 1 88 ? 22.188 -5.239 -0.891 1.00 94.81 88 ASN A CA 1
ATOM 747 C C . ASN A 1 88 ? 22.629 -4.419 -2.109 1.00 94.81 88 ASN A C 1
ATOM 749 O O . ASN A 1 88 ? 22.559 -4.874 -3.252 1.00 94.81 88 ASN A O 1
ATOM 753 N N . SER A 1 89 ? 23.190 -3.237 -1.843 1.00 94.50 89 SER A N 1
ATOM 754 C CA . SER A 1 89 ? 23.584 -2.284 -2.887 1.00 94.50 89 SER A CA 1
ATOM 755 C C . SER A 1 89 ? 24.649 -2.808 -3.854 1.00 94.50 89 SER A C 1
ATOM 757 O O . SER A 1 89 ? 24.805 -2.249 -4.935 1.00 94.50 89 SER A O 1
ATOM 759 N N . LYS A 1 90 ? 25.426 -3.839 -3.492 1.00 96.88 90 LYS A N 1
ATOM 760 C CA . LYS A 1 90 ? 26.398 -4.435 -4.419 1.00 96.88 90 LYS A CA 1
ATOM 761 C C . LYS A 1 90 ? 25.678 -5.269 -5.477 1.00 96.88 90 LYS A C 1
ATOM 763 O O . LYS A 1 90 ? 25.975 -5.108 -6.655 1.00 96.88 90 LYS A O 1
ATOM 768 N N . LEU A 1 91 ? 24.747 -6.128 -5.062 1.00 96.31 91 LEU A N 1
ATOM 769 C CA . LEU A 1 91 ? 23.963 -6.960 -5.978 1.00 96.31 91 LEU A CA 1
ATOM 770 C C . LEU A 1 91 ? 23.075 -6.105 -6.886 1.00 96.31 91 LEU A C 1
ATOM 772 O O . LEU A 1 91 ? 23.022 -6.346 -8.087 1.00 96.31 91 LEU A O 1
ATOM 776 N N . GLU A 1 92 ? 22.446 -5.069 -6.335 1.00 94.12 92 GLU A N 1
ATOM 777 C CA . GLU A 1 92 ? 21.642 -4.114 -7.104 1.00 94.12 92 GLU A CA 1
ATOM 778 C C . GLU A 1 92 ? 22.472 -3.421 -8.198 1.00 94.12 92 GLU A C 1
ATOM 780 O O . GLU A 1 92 ? 22.101 -3.446 -9.370 1.00 94.12 92 GLU A O 1
ATOM 785 N N . LYS A 1 93 ? 23.664 -2.907 -7.860 1.00 95.00 93 LYS A N 1
ATOM 786 C CA . LYS A 1 93 ? 24.573 -2.303 -8.851 1.00 95.00 93 LYS A CA 1
ATOM 787 C C . LYS A 1 93 ? 25.018 -3.293 -9.924 1.00 95.00 93 LYS A C 1
ATOM 789 O O . LYS A 1 93 ? 25.067 -2.939 -11.096 1.00 95.00 93 LYS A O 1
ATOM 794 N N . GLN A 1 94 ? 25.315 -4.536 -9.543 1.00 96.19 94 GLN A N 1
ATOM 795 C CA . GLN A 1 94 ? 25.679 -5.581 -10.503 1.00 96.19 94 GLN A CA 1
ATOM 796 C C . GLN A 1 94 ? 24.531 -5.892 -11.472 1.00 96.19 94 GLN A C 1
ATOM 798 O O . GLN A 1 94 ? 24.771 -6.094 -12.664 1.00 96.19 94 GLN A O 1
ATOM 803 N N . PHE A 1 95 ? 23.287 -5.894 -10.989 1.00 95.06 95 PHE A N 1
ATOM 804 C CA . PHE A 1 95 ? 22.106 -6.026 -11.837 1.00 95.06 95 PHE A CA 1
ATOM 805 C C . PHE A 1 95 ? 21.972 -4.851 -12.810 1.00 95.06 95 PHE A C 1
ATOM 807 O O . PHE A 1 95 ? 21.826 -5.069 -14.012 1.00 95.06 95 PHE A O 1
ATOM 814 N N . GLU A 1 96 ? 22.092 -3.614 -12.326 1.00 92.88 96 GLU A N 1
ATOM 815 C CA . GLU A 1 96 ? 22.035 -2.419 -13.174 1.00 92.88 96 GLU A CA 1
ATOM 816 C C . GLU A 1 96 ? 23.124 -2.415 -14.257 1.00 92.88 96 GLU A C 1
ATOM 818 O O . GLU A 1 96 ? 22.851 -2.110 -15.421 1.00 92.88 96 GLU A O 1
ATOM 823 N N . GLU A 1 97 ? 24.359 -2.771 -13.900 1.00 95.62 97 GLU A N 1
ATOM 824 C CA . GLU A 1 97 ? 25.478 -2.883 -14.839 1.00 95.62 97 GLU A CA 1
ATOM 825 C C . GLU A 1 97 ? 25.208 -3.944 -15.910 1.00 95.62 97 GLU A C 1
ATOM 827 O O . GLU A 1 97 ? 25.426 -3.689 -17.100 1.00 95.62 97 GLU A O 1
ATOM 832 N N . MET A 1 98 ? 24.684 -5.106 -15.506 1.00 95.94 98 MET A N 1
ATOM 833 C CA . MET A 1 98 ? 24.298 -6.185 -16.414 1.00 95.94 98 MET A CA 1
ATOM 834 C C . MET A 1 98 ? 23.193 -5.740 -17.381 1.00 95.94 98 MET A C 1
ATOM 836 O O . MET A 1 98 ? 23.327 -5.949 -18.590 1.00 95.94 98 MET A O 1
ATOM 840 N N . VAL A 1 99 ? 22.147 -5.065 -16.891 1.00 94.31 99 VAL A N 1
ATOM 841 C CA . VAL A 1 99 ? 21.054 -4.531 -17.723 1.00 94.31 99 VAL A CA 1
ATOM 842 C C . VAL A 1 99 ? 21.594 -3.524 -18.739 1.00 94.31 99 VAL A C 1
ATOM 844 O O . VAL A 1 99 ? 21.324 -3.643 -19.934 1.00 94.31 99 VAL A O 1
ATOM 847 N N . ARG A 1 100 ? 22.415 -2.564 -18.296 1.00 94.19 100 ARG A N 1
ATOM 848 C CA . ARG A 1 100 ? 23.019 -1.549 -19.178 1.00 94.19 100 ARG A CA 1
ATOM 849 C C . ARG A 1 100 ? 23.906 -2.174 -20.245 1.00 94.19 100 ARG A C 1
ATOM 851 O O . ARG A 1 100 ? 23.847 -1.764 -21.402 1.00 94.19 100 ARG A O 1
ATOM 858 N N . LYS A 1 101 ? 24.729 -3.157 -19.871 1.00 95.88 101 LYS A N 1
ATOM 859 C CA . LYS A 1 101 ? 25.577 -3.881 -20.821 1.00 95.88 101 LYS A CA 1
ATOM 860 C C . LYS A 1 101 ? 24.725 -4.610 -21.859 1.00 95.88 101 LYS A C 1
ATOM 862 O O . LYS A 1 101 ? 24.959 -4.429 -23.046 1.00 95.88 101 LYS A O 1
ATOM 867 N N . THR A 1 102 ? 23.715 -5.356 -21.416 1.00 95.69 102 THR A N 1
ATOM 868 C CA . THR A 1 102 ? 22.819 -6.114 -22.302 1.00 95.69 102 THR A CA 1
ATOM 869 C C . THR A 1 102 ? 22.113 -5.204 -23.302 1.00 95.69 102 THR A C 1
ATOM 871 O O . THR A 1 102 ? 22.040 -5.529 -24.483 1.00 95.69 102 THR A O 1
ATOM 874 N N . LEU A 1 103 ? 21.635 -4.038 -22.864 1.00 94.50 103 LEU A N 1
ATOM 875 C CA . LEU A 1 103 ? 21.000 -3.066 -23.751 1.00 94.50 103 LEU A CA 1
ATOM 876 C C . LEU A 1 103 ? 21.981 -2.512 -24.792 1.00 94.50 103 LEU A C 1
ATOM 878 O O . LEU A 1 103 ? 21.674 -2.538 -25.983 1.00 94.50 103 LEU A O 1
ATOM 882 N N . ARG A 1 104 ? 23.178 -2.084 -24.374 1.00 93.94 104 ARG A N 1
ATOM 883 C CA . ARG A 1 104 ? 24.214 -1.610 -25.306 1.00 93.94 104 ARG A CA 1
ATOM 884 C C . ARG A 1 104 ? 24.605 -2.661 -26.339 1.00 93.94 104 ARG A C 1
ATOM 886 O O . ARG A 1 104 ? 24.714 -2.332 -27.513 1.00 93.94 104 ARG A O 1
ATOM 893 N N . ASP A 1 105 ? 24.768 -3.911 -25.910 1.00 95.44 105 ASP A N 1
ATOM 894 C CA . ASP A 1 105 ? 25.094 -5.033 -26.798 1.00 95.44 105 ASP A CA 1
ATOM 895 C C . ASP A 1 105 ? 23.980 -5.303 -27.837 1.00 95.44 105 ASP A C 1
ATOM 897 O O . ASP A 1 105 ? 24.218 -5.989 -28.825 1.00 95.44 105 ASP A O 1
ATOM 901 N N . ASN A 1 106 ? 22.775 -4.752 -27.632 1.00 94.06 106 ASN A N 1
ATOM 902 C CA . ASN A 1 106 ? 21.613 -4.840 -28.525 1.00 94.06 106 ASN A CA 1
ATOM 903 C C . ASN A 1 106 ? 21.239 -3.479 -29.161 1.00 94.06 106 ASN A C 1
ATOM 905 O O . ASN A 1 106 ? 20.068 -3.221 -29.467 1.00 94.06 106 ASN A O 1
ATOM 909 N N . ASP A 1 107 ? 22.228 -2.596 -29.345 1.00 95.38 107 ASP A N 1
ATOM 910 C CA . ASP A 1 107 ? 22.120 -1.289 -30.016 1.00 95.38 107 ASP A CA 1
ATOM 911 C C . ASP A 1 107 ? 21.158 -0.283 -29.358 1.00 95.38 107 ASP A C 1
ATOM 913 O O . ASP A 1 107 ? 20.733 0.696 -29.982 1.00 95.38 107 ASP A O 1
ATOM 917 N N . PHE A 1 108 ? 20.798 -0.499 -28.093 1.00 96.19 108 PHE A N 1
ATOM 918 C CA . PHE A 1 108 ? 20.021 0.467 -27.326 1.00 96.19 108 PHE A CA 1
ATOM 919 C C . PHE A 1 108 ? 20.900 1.624 -26.834 1.00 96.19 108 PHE A C 1
ATOM 921 O O . PHE A 1 108 ? 22.066 1.456 -26.476 1.00 96.19 108 PHE A O 1
ATOM 928 N N . SER A 1 109 ? 20.322 2.825 -26.803 1.00 93.25 109 SER A N 1
ATOM 929 C CA . SER A 1 109 ? 20.987 4.044 -26.356 1.00 93.25 109 SER A CA 1
ATOM 930 C C . SER A 1 109 ? 21.323 4.016 -24.866 1.00 93.25 109 SER A C 1
ATOM 932 O O . SER A 1 109 ? 20.726 3.288 -24.074 1.00 93.25 109 SER A O 1
ATOM 934 N N . GLU A 1 110 ? 22.187 4.930 -24.437 1.00 92.25 110 GLU A N 1
ATOM 935 C CA . GLU A 1 110 ? 22.289 5.242 -23.012 1.00 92.25 110 GLU A CA 1
ATOM 936 C C . GLU A 1 110 ? 20.940 5.697 -22.435 1.00 92.25 110 GLU A C 1
ATOM 938 O O . GLU A 1 110 ? 20.059 6.194 -23.153 1.00 92.25 110 GLU A O 1
ATOM 943 N N . PHE A 1 111 ? 20.792 5.498 -21.127 1.00 91.56 111 PHE A N 1
ATOM 944 C CA . PHE A 1 111 ? 19.596 5.864 -20.377 1.00 91.56 111 PHE A CA 1
ATOM 945 C C . PHE A 1 111 ? 19.367 7.372 -20.392 1.00 91.56 111 PHE A C 1
ATOM 947 O O . PHE A 1 111 ? 20.275 8.160 -20.130 1.00 91.56 111 PHE A O 1
ATOM 954 N N . LYS A 1 112 ? 18.126 7.763 -20.671 1.00 91.38 112 LYS A N 1
ATOM 955 C CA . LYS A 1 112 ? 17.663 9.148 -20.654 1.00 91.38 112 LYS A CA 1
ATOM 956 C C . LYS A 1 112 ? 16.441 9.264 -19.764 1.00 91.38 112 LYS A C 1
ATOM 958 O O . LYS A 1 112 ? 15.583 8.388 -19.767 1.00 91.38 112 LYS A O 1
ATOM 963 N N . ASN A 1 113 ? 16.334 10.370 -19.043 1.00 91.38 113 ASN A N 1
ATOM 964 C CA . ASN A 1 113 ? 15.129 10.669 -18.281 1.00 91.38 113 ASN A CA 1
ATOM 965 C C . ASN A 1 113 ? 14.040 11.153 -19.246 1.00 91.38 113 ASN A C 1
ATOM 967 O O . ASN A 1 113 ? 14.275 12.054 -20.053 1.00 91.38 113 ASN A O 1
ATOM 971 N N . SER A 1 114 ? 12.861 10.541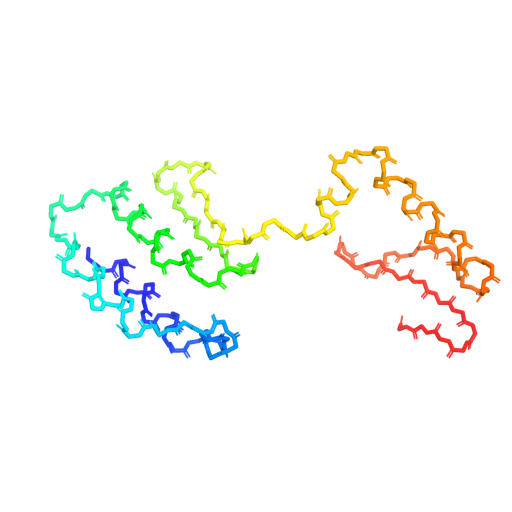 -19.181 1.00 88.06 114 SER A N 1
ATOM 972 C CA . SER A 1 114 ? 11.641 11.069 -19.801 1.00 88.06 114 SER A CA 1
ATOM 973 C C . SER A 1 114 ? 10.924 12.015 -18.840 1.00 88.06 114 SER A C 1
ATOM 975 O O . SER A 1 114 ? 10.412 13.046 -19.269 1.00 88.06 114 SER A O 1
ATOM 977 N N . THR A 1 115 ? 10.917 11.676 -17.551 1.00 89.00 115 THR A N 1
ATOM 978 C CA . THR A 1 115 ? 10.410 12.488 -16.438 1.00 89.00 115 THR A CA 1
ATOM 979 C C . THR A 1 115 ? 11.299 12.263 -15.212 1.00 89.00 115 THR A C 1
ATOM 981 O O . THR A 1 115 ? 12.242 11.474 -15.273 1.00 89.00 115 THR A O 1
ATOM 984 N N . ASP A 1 116 ? 10.972 12.890 -14.081 1.00 87.31 116 ASP A N 1
ATOM 985 C CA . ASP A 1 116 ? 11.660 12.651 -12.802 1.00 87.31 116 ASP A CA 1
ATOM 986 C C . ASP A 1 116 ? 11.531 11.202 -12.295 1.00 87.31 116 ASP A C 1
ATOM 988 O O . ASP A 1 116 ? 12.308 10.774 -11.446 1.00 87.31 116 ASP A O 1
ATOM 992 N N . LEU A 1 117 ? 10.547 10.446 -12.798 1.00 82.44 117 LEU A N 1
ATOM 993 C CA . LEU A 1 117 ? 10.254 9.076 -12.364 1.00 82.44 117 LEU A CA 1
ATOM 994 C C . LEU A 1 117 ? 10.549 8.016 -13.428 1.00 82.44 117 LEU A C 1
ATOM 996 O O . LEU A 1 117 ? 10.648 6.838 -13.095 1.00 82.44 117 LEU A O 1
ATOM 1000 N N . LEU A 1 118 ? 10.645 8.402 -14.702 1.00 87.56 118 LEU A N 1
ATOM 1001 C CA . LEU A 1 118 ? 10.742 7.460 -15.814 1.00 87.56 118 LEU A CA 1
ATOM 1002 C C . LEU A 1 118 ? 12.039 7.659 -16.590 1.00 87.56 118 LEU A C 1
ATOM 1004 O O . LEU A 1 118 ? 12.313 8.743 -17.108 1.00 87.56 118 LEU A O 1
ATOM 1008 N N . VAL A 1 119 ? 12.790 6.569 -16.727 1.00 89.88 119 VAL A N 1
ATOM 1009 C CA . VAL A 1 119 ? 14.019 6.476 -17.517 1.00 89.88 119 VAL A CA 1
ATOM 1010 C C . VAL A 1 119 ? 13.766 5.552 -18.701 1.00 89.88 119 VAL A C 1
ATOM 1012 O O . VAL A 1 119 ? 13.076 4.543 -18.569 1.00 89.88 119 VAL A O 1
ATOM 1015 N N . TYR A 1 120 ? 14.316 5.888 -19.863 1.00 91.50 120 TYR A N 1
ATOM 1016 C CA . TYR A 1 120 ? 14.150 5.112 -21.082 1.00 91.50 120 TYR A CA 1
ATOM 1017 C C . TYR A 1 120 ? 15.467 4.922 -21.835 1.00 91.50 120 TYR A C 1
ATOM 1019 O O . TYR A 1 120 ? 16.442 5.654 -21.657 1.00 91.50 120 TYR A O 1
ATOM 1027 N N . SER A 1 121 ? 15.459 3.928 -22.715 1.00 93.06 121 SER A N 1
ATOM 1028 C CA . SER A 1 121 ? 16.501 3.622 -23.686 1.00 93.06 121 SER A CA 1
ATOM 1029 C C . SER A 1 121 ? 15.836 3.185 -24.989 1.00 93.06 121 SER A C 1
ATOM 1031 O O . SER A 1 121 ? 14.756 2.592 -24.949 1.00 93.06 121 SER A O 1
ATOM 1033 N N . ARG A 1 122 ? 16.434 3.493 -26.145 1.00 93.50 122 ARG A N 1
ATOM 1034 C CA . ARG A 1 122 ? 15.863 3.148 -27.460 1.00 93.50 122 ARG A CA 1
ATOM 1035 C C . ARG A 1 122 ? 16.922 2.588 -28.392 1.00 93.50 122 ARG A C 1
ATOM 1037 O O . ARG A 1 122 ? 18.047 3.078 -28.381 1.00 93.50 122 ARG A O 1
ATOM 1044 N N . ASN A 1 123 ? 16.543 1.650 -29.247 1.00 93.44 123 ASN A N 1
ATOM 1045 C CA . ASN A 1 123 ? 17.297 1.308 -30.450 1.00 93.44 123 ASN A CA 1
ATOM 1046 C C . ASN A 1 123 ? 16.493 1.705 -31.704 1.00 93.44 123 ASN A C 1
ATOM 1048 O O . ASN A 1 123 ? 15.441 2.338 -31.612 1.00 93.44 123 ASN A O 1
ATOM 1052 N N . LYS A 1 124 ? 16.994 1.365 -32.897 1.00 89.06 124 LYS A N 1
ATOM 1053 C CA . LYS A 1 124 ? 16.345 1.731 -34.172 1.00 89.06 124 LYS A CA 1
ATOM 1054 C C . LYS A 1 124 ? 14.953 1.115 -34.372 1.00 89.06 124 LYS A C 1
ATOM 1056 O O . LYS A 1 124 ? 14.168 1.668 -35.134 1.00 89.06 124 LYS A O 1
ATOM 1061 N N . ASN A 1 125 ? 14.668 -0.007 -33.714 1.00 88.38 125 ASN A N 1
ATOM 1062 C CA . ASN A 1 125 ? 13.475 -0.823 -33.946 1.00 88.38 125 ASN A CA 1
ATOM 1063 C C . ASN A 1 125 ? 12.517 -0.851 -32.741 1.00 88.38 125 ASN A C 1
ATOM 1065 O O . ASN A 1 125 ? 11.354 -1.208 -32.896 1.00 88.38 125 ASN A O 1
ATOM 1069 N N . LEU A 1 126 ? 13.004 -0.526 -31.542 1.00 81.31 126 LEU A N 1
ATOM 1070 C CA . LEU A 1 126 ? 12.321 -0.695 -30.265 1.00 81.31 126 LEU A CA 1
ATOM 1071 C C . LEU A 1 126 ? 12.631 0.483 -29.337 1.00 81.31 126 LEU A C 1
ATOM 1073 O O . LEU A 1 126 ? 13.786 0.856 -29.118 1.00 81.31 126 LEU A O 1
ATOM 1077 N N . GLY A 1 127 ? 11.579 1.039 -28.749 1.00 67.69 127 GLY A N 1
ATOM 1078 C CA . GLY A 1 127 ? 11.655 2.119 -27.772 1.00 67.69 127 GLY A CA 1
ATOM 1079 C C . GLY A 1 127 ? 10.347 2.905 -27.725 1.00 67.69 127 GLY A C 1
ATOM 1080 O O . GLY A 1 127 ? 9.702 3.072 -28.758 1.00 67.69 127 GLY A O 1
ATOM 1081 N N . TYR A 1 128 ? 9.967 3.373 -26.535 1.00 56.78 128 TYR A N 1
ATOM 1082 C CA . TYR A 1 128 ? 8.888 4.349 -26.332 1.00 56.78 128 TYR A CA 1
ATOM 1083 C C . TYR A 1 128 ? 9.449 5.755 -26.370 1.00 56.78 128 TYR A C 1
ATOM 1085 O O . TYR A 1 128 ? 10.465 5.990 -25.670 1.00 56.78 128 TYR A O 1
#

pLDDT: mean 94.28, std 5.66, range [56.78, 98.62]

Foldseek 3Di:
DVVLVVVLVCCVVDVDCCVVLVHDSVVLCVVQVVVDDPPQDPVNVLVSVLVSCQSSLDQVDKDDDPVVHDPSIHGNHDPDVCCVQQVDPVSVVVVVVVVQVVCVVVQWDPWDDPDPPDIWIDHPPDTD